Protein AF-A0A538SFQ1-F1 (afdb_monomer)

Structure (mmCIF, N/CA/C/O backbone):
data_AF-A0A538SFQ1-F1
#
_entry.id   AF-A0A538SFQ1-F1
#
loop_
_atom_site.group_PDB
_atom_site.id
_atom_site.type_symbol
_atom_site.label_atom_id
_atom_site.label_alt_id
_atom_site.label_comp_id
_atom_site.label_asym_id
_atom_site.label_entity_id
_atom_site.label_seq_id
_atom_site.pdbx_PDB_ins_code
_atom_site.Cartn_x
_atom_site.Cartn_y
_atom_site.Cartn_z
_atom_site.occupancy
_atom_site.B_iso_or_equiv
_atom_site.auth_seq_id
_atom_site.auth_comp_id
_atom_site.auth_asym_id
_atom_site.auth_atom_id
_atom_site.pdbx_PDB_model_num
ATOM 1 N N . MET A 1 1 ? 29.834 34.626 -17.083 1.00 46.47 1 MET A N 1
ATOM 2 C CA . MET A 1 1 ? 29.680 33.210 -16.700 1.00 46.47 1 MET A CA 1
ATOM 3 C C . MET A 1 1 ? 28.798 33.195 -15.472 1.00 46.47 1 MET A C 1
ATOM 5 O O . MET A 1 1 ? 29.260 33.483 -14.380 1.00 46.47 1 MET A O 1
ATOM 9 N N . THR A 1 2 ? 27.498 33.080 -15.707 1.00 41.31 2 THR A N 1
ATOM 10 C CA . THR A 1 2 ? 26.442 33.332 -14.726 1.00 41.31 2 THR A CA 1
ATOM 11 C C . THR A 1 2 ? 25.469 32.176 -14.803 1.00 41.31 2 THR A C 1
ATOM 13 O O . THR A 1 2 ? 24.865 31.934 -15.843 1.00 41.31 2 THR A O 1
ATOM 16 N N . GLU A 1 3 ? 25.391 31.459 -13.696 1.00 47.31 3 GLU A N 1
ATOM 17 C CA . GLU A 1 3 ? 24.468 30.375 -13.402 1.00 47.31 3 GLU A CA 1
ATOM 18 C C . GLU A 1 3 ? 23.020 30.901 -13.395 1.00 47.31 3 GLU A C 1
ATOM 20 O O . GLU A 1 3 ? 22.716 31.818 -12.621 1.00 47.31 3 GLU A O 1
ATOM 25 N N . PRO A 1 4 ? 22.109 30.388 -14.242 1.00 48.34 4 PRO A N 1
ATOM 26 C CA . PRO A 1 4 ? 20.697 30.706 -14.112 1.00 48.34 4 PRO A CA 1
ATOM 27 C C . PRO A 1 4 ? 20.099 29.886 -12.962 1.00 48.34 4 PRO A C 1
ATOM 29 O O . PRO A 1 4 ? 19.837 28.691 -13.081 1.00 48.34 4 PRO A O 1
ATOM 32 N N . ARG A 1 5 ? 19.904 30.565 -11.826 1.00 52.09 5 ARG A N 1
ATOM 33 C CA . ARG A 1 5 ? 19.109 30.084 -10.692 1.00 52.09 5 ARG A CA 1
ATOM 34 C C . ARG A 1 5 ? 17.636 29.966 -11.079 1.00 52.09 5 ARG A C 1
ATOM 36 O O . ARG A 1 5 ? 17.037 30.919 -11.564 1.00 52.09 5 ARG A O 1
ATOM 43 N N . ASP A 1 6 ? 17.099 28.807 -10.739 1.00 50.91 6 ASP A N 1
ATOM 44 C CA . ASP A 1 6 ? 15.699 28.410 -10.609 1.00 50.91 6 ASP A CA 1
ATOM 45 C C . ASP A 1 6 ? 14.767 29.519 -10.061 1.00 50.91 6 ASP A C 1
ATOM 47 O O . ASP A 1 6 ? 14.845 29.923 -8.896 1.00 50.91 6 ASP A O 1
ATOM 51 N N . GLU A 1 7 ? 13.865 29.993 -10.926 1.00 51.69 7 GLU A N 1
ATOM 52 C CA . GLU A 1 7 ? 12.826 30.999 -10.655 1.00 51.69 7 GLU A CA 1
ATOM 53 C C . GLU A 1 7 ? 11.434 30.356 -10.442 1.00 51.69 7 GLU A C 1
ATOM 55 O O . GLU A 1 7 ? 10.415 31.041 -10.426 1.00 51.69 7 GLU A O 1
ATOM 60 N N . SER A 1 8 ? 11.359 29.035 -10.234 1.00 44.31 8 SER A N 1
ATOM 61 C CA . SER A 1 8 ? 10.081 28.310 -10.113 1.00 44.31 8 SER A CA 1
ATOM 62 C C . SER A 1 8 ? 9.636 28.038 -8.670 1.00 44.31 8 SER A C 1
ATOM 64 O O . SER A 1 8 ? 8.501 27.630 -8.428 1.00 44.31 8 SER A O 1
ATOM 66 N N . ARG A 1 9 ? 10.479 28.303 -7.662 1.00 52.50 9 ARG A N 1
ATOM 67 C C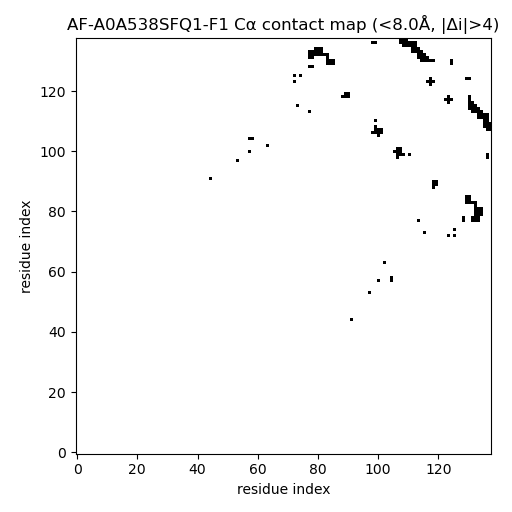A . ARG A 1 9 ? 10.216 27.901 -6.260 1.00 52.50 9 ARG A CA 1
ATOM 68 C C . ARG A 1 9 ? 9.518 28.948 -5.381 1.00 52.50 9 ARG A C 1
ATOM 70 O O . ARG A 1 9 ? 9.547 28.835 -4.157 1.00 52.50 9 ARG A O 1
ATOM 77 N N . ARG A 1 10 ? 8.884 29.983 -5.948 1.00 51.97 10 ARG A N 1
ATOM 78 C CA . ARG A 1 10 ? 8.202 31.037 -5.161 1.00 51.97 10 ARG A CA 1
ATOM 79 C C . ARG A 1 10 ? 6.859 31.480 -5.742 1.00 51.97 10 ARG A C 1
ATOM 81 O O . ARG A 1 10 ? 6.613 32.668 -5.910 1.00 51.97 10 ARG A O 1
ATOM 88 N N . ARG A 1 11 ? 5.936 30.544 -5.961 1.00 47.19 11 ARG A N 1
ATOM 89 C CA . ARG A 1 11 ? 4.494 30.857 -6.002 1.00 47.19 11 ARG A CA 1
ATOM 90 C C . ARG A 1 11 ? 3.808 30.333 -4.745 1.00 47.19 11 ARG A C 1
ATOM 92 O O . ARG A 1 11 ? 2.957 29.457 -4.778 1.00 47.19 11 ARG A O 1
ATOM 99 N N . PHE A 1 12 ? 4.217 30.902 -3.612 1.00 45.94 12 PHE A N 1
ATOM 100 C CA . PHE A 1 12 ? 3.426 30.858 -2.390 1.00 45.94 12 PHE A CA 1
ATOM 101 C C . PHE A 1 12 ? 2.184 31.734 -2.576 1.00 45.94 12 PHE A C 1
ATOM 103 O O . PHE A 1 12 ? 2.287 32.912 -2.922 1.00 45.94 12 PHE A O 1
ATOM 110 N N . PHE A 1 13 ? 1.027 31.128 -2.330 1.00 47.47 13 PHE A N 1
ATOM 111 C CA . PHE A 1 13 ? -0.265 31.762 -2.099 1.00 47.47 13 PHE A CA 1
ATOM 112 C C . PHE A 1 13 ? -0.134 33.111 -1.370 1.00 47.47 13 PHE A C 1
ATOM 114 O O . PHE A 1 13 ? 0.248 33.169 -0.202 1.00 47.47 13 PHE A O 1
ATOM 121 N N . LYS A 1 14 ? -0.522 34.195 -2.043 1.00 38.50 14 LYS A N 1
ATOM 122 C CA . LYS A 1 14 ? -0.936 35.451 -1.405 1.00 38.50 14 LYS A CA 1
ATOM 123 C C . LYS A 1 14 ? -2.219 35.930 -2.070 1.00 38.50 14 LYS A C 1
ATOM 125 O O . LYS A 1 14 ? -2.215 36.840 -2.890 1.00 38.50 14 LYS A O 1
ATOM 130 N N . ILE A 1 15 ? -3.326 35.285 -1.712 1.00 46.50 15 ILE A N 1
ATOM 131 C CA . ILE A 1 15 ? -4.651 35.881 -1.870 1.00 46.50 15 ILE A CA 1
ATOM 132 C C . ILE A 1 15 ? -4.756 36.946 -0.771 1.00 46.50 15 ILE A C 1
ATOM 134 O O . ILE A 1 15 ? -4.978 36.635 0.395 1.00 46.50 15 ILE A O 1
ATOM 138 N N . LEU A 1 16 ? -4.501 38.201 -1.134 1.00 45.34 16 LEU A N 1
ATOM 139 C CA . LEU A 1 16 ? -4.797 39.367 -0.305 1.00 45.34 16 LEU A CA 1
ATOM 140 C C . LEU A 1 16 ? -6.273 39.713 -0.523 1.00 45.34 16 LEU A C 1
ATOM 142 O O . LEU A 1 16 ? -6.630 40.325 -1.525 1.00 45.34 16 LEU A O 1
ATOM 146 N N . VAL A 1 17 ? -7.139 39.293 0.401 1.00 48.84 17 VAL A N 1
ATOM 147 C CA . VAL A 1 17 ? -8.506 39.819 0.481 1.00 48.84 17 VAL A CA 1
ATOM 148 C C . VAL A 1 17 ? -8.426 41.200 1.125 1.00 48.84 17 VAL A C 1
ATOM 150 O O . VAL A 1 17 ? -8.070 41.330 2.294 1.00 48.84 17 VAL A O 1
ATOM 153 N N . VAL A 1 18 ? -8.725 42.241 0.351 1.00 50.06 18 VAL A N 1
ATOM 154 C CA . VAL A 1 18 ? -8.888 43.605 0.862 1.00 50.06 18 VAL A CA 1
ATOM 155 C C . VAL A 1 18 ? -10.269 43.692 1.507 1.00 50.06 18 VAL A C 1
ATOM 157 O O . VAL A 1 18 ? -11.280 43.682 0.809 1.00 50.06 18 VAL A O 1
ATOM 160 N N . VAL A 1 19 ? -10.323 43.755 2.837 1.00 46.44 19 VAL A N 1
ATOM 161 C CA . VAL A 1 19 ? -11.562 44.047 3.572 1.00 46.44 19 VAL A CA 1
ATOM 162 C C . VAL A 1 19 ? -11.694 45.570 3.689 1.00 46.44 19 VAL A C 1
ATOM 164 O O . VAL A 1 19 ? -10.793 46.200 4.249 1.00 46.44 19 VAL A O 1
ATOM 167 N N . PRO A 1 20 ? -12.769 46.200 3.182 1.00 44.66 20 PRO A N 1
ATOM 168 C CA . PRO A 1 20 ? -12.983 47.623 3.393 1.00 44.66 20 PRO A CA 1
ATOM 169 C C . PRO A 1 20 ? -13.352 47.877 4.859 1.00 44.66 20 PRO A C 1
ATOM 171 O O . PRO A 1 20 ? -14.365 47.391 5.361 1.00 44.66 20 PRO A O 1
ATOM 174 N N . VAL A 1 21 ? -12.526 48.662 5.549 1.00 45.09 21 VAL A N 1
ATOM 175 C CA . VAL A 1 21 ? -12.850 49.221 6.865 1.00 45.09 21 VAL A CA 1
ATOM 176 C C . VAL A 1 21 ? -13.817 50.383 6.646 1.00 45.09 21 VAL A C 1
ATOM 178 O O . VAL A 1 21 ? -13.410 51.464 6.227 1.00 45.09 21 VAL A O 1
ATOM 181 N N . VAL A 1 22 ? -15.104 50.170 6.920 1.00 50.03 22 VAL A N 1
ATOM 182 C CA . VAL A 1 22 ? -16.090 51.255 7.005 1.00 50.03 22 VAL A CA 1
ATOM 183 C C . VAL A 1 22 ? -16.186 51.683 8.467 1.00 50.03 22 VAL A C 1
ATOM 185 O O . VAL A 1 22 ? -16.766 50.985 9.295 1.00 50.03 22 VAL A O 1
ATOM 188 N N . PHE A 1 23 ? -15.595 52.833 8.797 1.00 44.91 23 PHE A N 1
ATOM 189 C CA . PHE A 1 23 ? -15.839 53.514 10.068 1.00 44.91 23 PHE A CA 1
ATOM 190 C C . PHE A 1 23 ? -17.231 54.156 10.023 1.00 44.91 23 PHE A C 1
ATOM 192 O O . PHE A 1 23 ? -17.430 55.183 9.379 1.00 44.91 23 PHE A O 1
ATOM 199 N N . GLY A 1 24 ? -18.191 53.540 10.711 1.00 38.06 24 GLY A N 1
ATOM 200 C CA . GLY A 1 24 ? -19.533 54.073 10.924 1.00 38.06 24 GLY A CA 1
ATOM 201 C C . GLY A 1 24 ? -19.880 54.045 12.407 1.00 38.06 24 GLY A C 1
ATOM 202 O O . GLY A 1 24 ? -20.100 52.987 12.986 1.00 38.06 24 GLY A O 1
ATOM 203 N N . VAL A 1 25 ? -19.887 55.221 13.026 1.00 47.22 25 VAL A N 1
ATOM 204 C CA . VAL A 1 25 ? -20.355 55.478 14.391 1.00 47.22 25 VAL A CA 1
ATOM 205 C C . VAL A 1 25 ? -21.851 55.160 14.488 1.00 47.22 25 VAL A C 1
ATOM 207 O O . VAL A 1 25 ? -22.628 55.705 13.710 1.00 47.22 25 VAL A O 1
ATOM 210 N N . GLY A 1 26 ? -22.271 54.365 15.479 1.00 41.09 26 GLY A N 1
ATOM 211 C CA . GLY A 1 26 ? -23.664 54.382 15.942 1.00 41.09 26 GLY A CA 1
ATOM 212 C C . GLY A 1 26 ? -24.261 53.043 16.378 1.00 41.09 26 GLY A C 1
ATOM 213 O O . GLY A 1 26 ? -24.588 52.201 15.557 1.00 41.09 26 GLY A O 1
ATOM 214 N N . THR A 1 27 ? -24.526 52.949 17.685 1.00 43.44 27 THR A N 1
ATOM 215 C CA . THR A 1 27 ? -25.655 52.241 18.330 1.00 43.44 27 THR A CA 1
ATOM 216 C C . THR A 1 27 ? -25.785 50.711 18.230 1.00 43.44 27 THR A C 1
ATOM 218 O O . THR A 1 27 ? -26.074 50.130 17.193 1.00 43.44 27 THR A O 1
ATOM 221 N N . ARG A 1 28 ? -25.708 50.083 19.415 1.00 54.81 28 ARG A N 1
ATOM 222 C CA . ARG A 1 28 ? -26.154 48.718 19.733 1.00 54.81 28 ARG A CA 1
ATOM 223 C C . ARG A 1 28 ? -27.615 48.497 19.327 1.00 54.81 28 ARG A C 1
ATOM 225 O O . ARG A 1 28 ? -28.482 49.082 19.965 1.00 54.81 28 ARG A O 1
ATOM 232 N N . LEU A 1 29 ? -27.878 47.582 18.396 1.00 53.56 29 LEU A N 1
ATOM 233 C CA . LEU A 1 29 ? -29.173 46.917 18.215 1.00 53.56 29 LEU A CA 1
ATOM 234 C C . LEU A 1 29 ? -28.936 45.502 17.643 1.00 53.56 29 LEU A C 1
ATOM 236 O O . LEU A 1 29 ? -28.509 45.356 16.507 1.00 53.56 29 LEU A O 1
ATOM 240 N N . LEU A 1 30 ? -29.186 44.495 18.490 1.00 49.88 30 LEU A N 1
ATOM 241 C CA . LEU A 1 30 ? -29.652 43.131 18.181 1.00 49.88 30 LEU A CA 1
ATOM 242 C C . LEU A 1 30 ? -28.983 42.406 16.992 1.00 49.88 30 LEU A C 1
ATOM 244 O O . LEU A 1 30 ? -29.477 42.458 15.869 1.00 49.88 30 LEU A O 1
ATOM 248 N N . TRP A 1 31 ? -27.917 41.641 17.257 1.00 42.50 31 TRP A N 1
ATOM 249 C CA . TRP A 1 31 ? -27.451 40.617 16.314 1.00 42.50 31 TRP A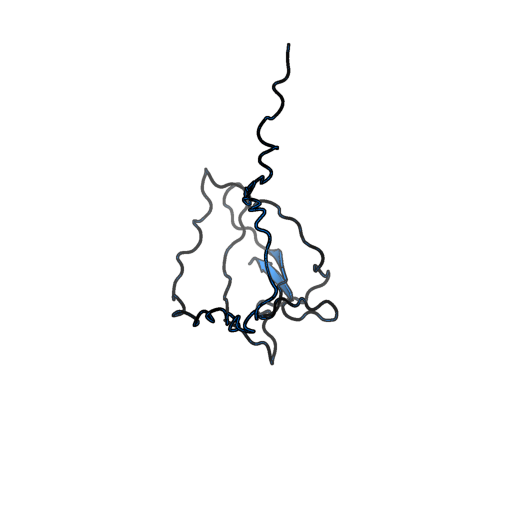 CA 1
ATOM 250 C C . TRP A 1 31 ? -28.358 39.381 16.440 1.00 42.50 31 TRP A C 1
ATOM 252 O O . TRP A 1 31 ? -28.478 38.864 17.552 1.00 42.50 31 TRP A O 1
ATOM 262 N N . PRO A 1 32 ? -29.017 38.900 15.373 1.00 44.97 32 PRO A N 1
ATOM 263 C CA . PRO A 1 32 ? -29.751 37.645 15.431 1.00 44.97 32 PRO A CA 1
ATOM 264 C C . PRO A 1 32 ? -28.770 36.467 15.432 1.00 44.97 32 PRO A C 1
ATOM 266 O O . PRO A 1 32 ? -27.929 36.346 14.539 1.00 44.97 32 PRO A O 1
ATOM 269 N N . ASP A 1 33 ? -28.918 35.584 16.418 1.00 54.97 33 ASP A N 1
ATOM 270 C CA . ASP A 1 33 ? -28.404 34.215 16.409 1.00 54.97 33 ASP A CA 1
ATOM 271 C C . ASP A 1 33 ? -29.040 33.427 15.258 1.00 54.97 33 ASP A C 1
ATOM 273 O O . ASP A 1 33 ? -30.092 32.811 15.422 1.00 54.97 33 ASP A O 1
ATOM 277 N N . MET A 1 34 ? -28.428 33.436 14.073 1.00 55.88 34 MET A N 1
ATOM 278 C CA . MET A 1 34 ? -28.752 32.444 13.047 1.00 55.88 34 MET A CA 1
ATOM 279 C C . MET A 1 34 ? -27.644 32.329 12.000 1.00 55.88 34 MET A C 1
ATOM 281 O O . MET A 1 34 ? -27.646 33.001 10.973 1.00 55.88 34 MET A O 1
ATOM 285 N N . LEU A 1 35 ? -26.715 31.405 12.238 1.00 62.97 35 LEU A N 1
ATOM 286 C CA . LEU A 1 35 ? -26.085 30.662 11.152 1.00 62.97 35 LEU A CA 1
ATOM 287 C C . LEU A 1 35 ? -26.591 29.220 11.265 1.00 62.97 35 LEU A C 1
ATOM 289 O O . LEU A 1 35 ? -26.209 28.527 12.209 1.00 62.97 35 LEU A O 1
ATOM 293 N N . PRO A 1 36 ? -27.490 28.763 10.377 1.00 51.69 36 PRO A N 1
ATOM 294 C CA . PRO A 1 36 ? -27.848 27.355 10.332 1.00 51.69 36 PRO A CA 1
ATOM 295 C C . PRO A 1 36 ? -26.596 26.546 9.984 1.00 51.69 36 PRO A C 1
ATOM 297 O O . PRO A 1 36 ? -25.833 26.918 9.089 1.00 51.69 36 PRO A O 1
ATOM 300 N N . GLY A 1 37 ? -26.377 25.459 10.728 1.00 57.22 37 GLY A N 1
ATOM 301 C CA . GLY A 1 37 ? -25.288 24.522 10.486 1.00 57.22 37 GLY A CA 1
ATOM 302 C C . GLY A 1 37 ? -25.282 24.084 9.025 1.00 57.22 37 GLY A C 1
ATOM 303 O O . GLY A 1 37 ? -26.262 23.532 8.527 1.00 57.22 37 GLY A O 1
ATOM 304 N N . ALA A 1 38 ? -24.182 24.369 8.334 1.00 55.72 38 ALA A N 1
ATOM 305 C CA . ALA A 1 38 ? -23.930 23.845 7.006 1.00 55.72 38 ALA A CA 1
ATOM 306 C C . ALA A 1 38 ? -23.596 22.355 7.143 1.00 55.72 38 ALA A C 1
ATOM 308 O O . ALA A 1 38 ? -22.439 21.976 7.318 1.00 55.72 38 ALA A O 1
ATOM 309 N N . GLU A 1 39 ? -24.622 21.509 7.109 1.00 57.25 39 GLU A N 1
ATOM 310 C CA . GLU A 1 39 ? -24.450 20.075 6.911 1.00 57.25 39 GLU A CA 1
ATOM 311 C C . GLU A 1 39 ? -23.880 19.892 5.493 1.00 57.25 39 GLU A C 1
ATOM 313 O O . GLU A 1 39 ? -24.549 20.179 4.497 1.00 57.25 39 GLU A O 1
ATOM 318 N N . ALA A 1 40 ? -22.611 19.488 5.387 1.00 57.22 40 ALA A N 1
ATOM 319 C CA . ALA A 1 40 ? -22.012 19.173 4.097 1.00 57.22 40 ALA A CA 1
ATOM 320 C C . ALA A 1 40 ? -22.820 18.038 3.439 1.00 57.22 40 ALA A C 1
ATOM 322 O O . ALA A 1 40 ? -23.126 17.048 4.115 1.00 57.22 40 ALA A O 1
ATOM 323 N N . PRO A 1 41 ? -23.179 18.138 2.146 1.00 48.84 41 PRO A N 1
ATOM 324 C CA . PRO A 1 41 ? -23.879 17.058 1.472 1.00 48.84 41 PRO A CA 1
ATOM 325 C C . PRO A 1 41 ? -23.000 15.808 1.525 1.00 48.84 41 PRO A C 1
ATOM 327 O O . PRO A 1 41 ? -21.876 15.795 1.019 1.00 48.84 41 PRO A O 1
ATOM 330 N N . ARG A 1 42 ? -23.506 14.755 2.173 1.00 61.38 42 ARG A N 1
ATOM 331 C CA . ARG A 1 42 ? -22.890 13.432 2.108 1.00 61.38 42 ARG A CA 1
ATOM 332 C C . ARG A 1 42 ? -22.939 13.004 0.646 1.00 61.38 42 ARG A C 1
ATOM 334 O O . ARG A 1 42 ? -24.014 12.940 0.056 1.00 61.38 42 ARG A O 1
ATOM 341 N N . ALA A 1 43 ? -21.771 12.774 0.055 1.00 59.00 43 ALA A N 1
ATOM 342 C CA . ALA A 1 43 ? -21.690 12.188 -1.270 1.00 59.00 43 ALA A CA 1
ATOM 343 C C . ALA A 1 43 ? -22.302 10.785 -1.193 1.00 59.00 43 ALA A C 1
ATOM 345 O O . ALA A 1 43 ? -21.736 9.889 -0.566 1.00 59.00 43 ALA A O 1
ATOM 346 N N . GLU A 1 44 ? -23.479 10.617 -1.791 1.00 55.81 44 GLU A N 1
ATOM 347 C CA . GLU A 1 44 ? -24.067 9.302 -2.019 1.00 55.81 44 GLU A CA 1
ATOM 348 C C . GLU A 1 44 ? -23.048 8.453 -2.795 1.00 55.81 44 GLU A C 1
ATOM 350 O O . GLU A 1 44 ? -22.489 8.940 -3.789 1.00 55.81 44 GLU A O 1
ATOM 355 N N . PRO A 1 45 ? -22.756 7.211 -2.367 1.00 60.16 45 PRO A N 1
ATOM 356 C CA . PRO A 1 45 ? -21.857 6.346 -3.109 1.00 60.16 45 PRO A CA 1
ATOM 357 C C . PRO A 1 45 ? -22.446 6.117 -4.503 1.00 60.16 45 PRO A C 1
ATOM 359 O O . PRO A 1 45 ? -23.464 5.446 -4.676 1.00 60.16 45 PRO A O 1
ATOM 362 N N . GLY A 1 46 ? -21.806 6.723 -5.503 1.00 62.25 46 GLY A N 1
ATOM 363 C CA . GLY A 1 46 ? -22.173 6.557 -6.900 1.00 62.25 46 GLY A CA 1
ATOM 364 C C . GLY A 1 46 ? -22.065 5.090 -7.332 1.00 62.25 46 GLY A C 1
ATOM 365 O O . GLY A 1 46 ? -21.367 4.297 -6.693 1.00 62.25 46 GLY A O 1
ATOM 366 N N . PRO A 1 47 ? -22.740 4.702 -8.426 1.00 59.97 47 PRO A N 1
ATOM 367 C CA . PRO A 1 47 ? -22.687 3.338 -8.930 1.00 59.97 47 PRO A CA 1
ATOM 368 C C . PRO A 1 47 ? -21.230 2.917 -9.146 1.00 59.97 47 PRO A C 1
ATOM 370 O O . PRO A 1 47 ? -20.480 3.588 -9.858 1.00 59.97 47 PRO A O 1
ATOM 373 N N . VAL A 1 48 ? -20.837 1.800 -8.524 1.00 58.69 48 VAL A N 1
ATOM 374 C CA . VAL A 1 48 ? -19.513 1.189 -8.687 1.00 58.69 48 VAL A CA 1
ATOM 375 C C . VAL A 1 48 ? -19.303 0.931 -10.176 1.00 58.69 48 VAL A C 1
ATOM 377 O O . VAL A 1 48 ? -19.957 0.065 -10.765 1.00 58.69 48 VAL A O 1
ATOM 380 N N . LYS A 1 49 ? -18.423 1.713 -10.811 1.00 57.91 49 LYS A N 1
ATOM 381 C CA . LYS A 1 49 ? -18.066 1.509 -12.214 1.00 57.91 49 LYS A CA 1
ATOM 382 C C . LYS A 1 49 ? -17.327 0.178 -12.323 1.00 57.91 49 LYS A C 1
ATOM 384 O O . LYS A 1 49 ? -16.162 0.074 -11.957 1.00 57.91 49 LYS A O 1
ATOM 389 N N . ARG A 1 50 ? -18.025 -0.852 -12.804 1.00 60.97 50 ARG A N 1
ATOM 390 C CA . ARG A 1 50 ? -17.407 -2.120 -13.197 1.00 60.97 50 ARG A CA 1
ATOM 391 C C . ARG A 1 50 ? -16.546 -1.876 -14.432 1.00 60.97 50 ARG A C 1
ATOM 393 O O . ARG A 1 50 ? -17.073 -1.467 -15.462 1.00 60.97 50 ARG A O 1
ATOM 400 N N . GLY A 1 51 ? -15.250 -2.146 -14.297 1.00 68.62 51 GLY A N 1
ATOM 401 C CA . GLY A 1 51 ? -14.276 -2.075 -15.384 1.00 68.62 51 GLY A CA 1
ATOM 402 C C . GLY A 1 51 ? -13.709 -0.677 -15.581 1.00 68.62 51 GLY A C 1
ATOM 403 O O . GLY A 1 51 ? -13.936 -0.055 -16.616 1.00 68.62 51 GLY A O 1
ATOM 404 N N . LEU A 1 52 ? -12.962 -0.179 -14.591 1.00 75.88 52 LEU A N 1
ATOM 405 C CA . LEU A 1 52 ? -11.999 0.880 -14.876 1.00 75.88 52 LEU A CA 1
ATOM 406 C C . LEU A 1 52 ? -11.012 0.335 -15.914 1.00 75.88 52 LEU A C 1
ATOM 408 O O . LEU A 1 52 ? -10.555 -0.803 -15.792 1.00 75.88 52 LEU A O 1
ATOM 412 N N . VAL A 1 53 ? -10.719 1.130 -16.942 1.00 76.81 53 VAL A N 1
ATOM 413 C CA . VAL A 1 53 ? -9.603 0.818 -17.836 1.00 76.81 53 VAL A CA 1
ATOM 414 C C . VAL A 1 53 ? -8.343 0.870 -16.970 1.00 76.81 53 VAL A C 1
ATOM 416 O O . VAL A 1 53 ? -8.174 1.865 -16.255 1.00 76.81 53 VAL A O 1
ATOM 419 N N . PRO A 1 54 ? -7.503 -0.180 -16.966 1.00 75.69 54 PRO A N 1
ATOM 420 C CA . PRO A 1 54 ? -6.232 -0.141 -16.260 1.00 75.69 54 PRO A CA 1
ATOM 421 C C . PRO A 1 54 ? -5.422 1.087 -16.678 1.00 75.69 54 PRO A C 1
ATOM 423 O O . PRO A 1 54 ? -5.566 1.584 -17.799 1.00 75.69 54 PRO A O 1
ATOM 426 N N . THR A 1 55 ? -4.555 1.570 -15.791 1.00 79.31 55 THR A N 1
ATOM 427 C CA . THR A 1 55 ? -3.500 2.497 -16.214 1.00 79.31 55 THR A CA 1
ATOM 428 C C . THR A 1 55 ? -2.757 1.883 -17.405 1.00 79.31 55 THR A C 1
ATOM 430 O O . THR A 1 55 ? -2.562 0.663 -17.395 1.00 79.31 55 THR A O 1
ATOM 433 N N . PRO A 1 56 ? -2.391 2.676 -18.431 1.00 80.50 56 PRO A N 1
ATOM 434 C CA . PRO A 1 56 ? -1.623 2.172 -19.563 1.00 80.50 56 PRO A CA 1
ATOM 435 C C . PRO A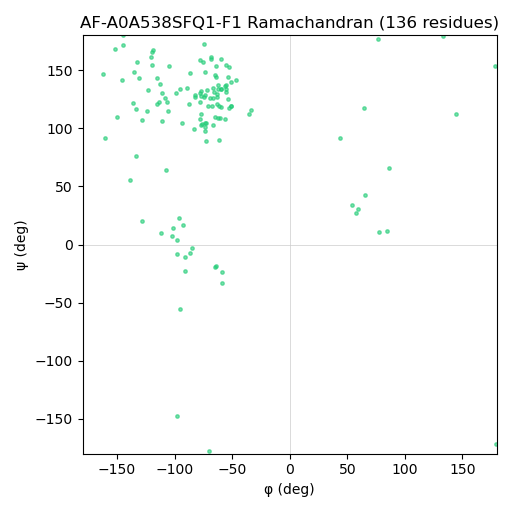 1 56 ? -0.432 1.325 -19.104 1.00 80.50 56 PRO A C 1
ATOM 437 O O . PRO A 1 56 ? 0.179 1.602 -18.072 1.00 80.50 56 PRO A O 1
ATOM 440 N N . GLU A 1 57 ? -0.166 0.253 -19.846 1.00 77.06 57 GLU A N 1
ATOM 441 C CA . GLU A 1 57 ? 1.001 -0.598 -19.618 1.00 77.06 57 GLU A CA 1
ATOM 442 C C . GLU A 1 57 ? 2.282 0.164 -19.979 1.00 77.06 57 GLU A C 1
ATOM 444 O O . GLU A 1 57 ? 2.230 1.121 -20.748 1.00 77.06 57 GLU A O 1
ATOM 449 N N . CYS A 1 58 ? 3.414 -0.325 -19.469 1.00 81.69 58 CYS A N 1
ATOM 450 C CA . CYS A 1 58 ? 4.737 0.240 -19.727 1.00 81.69 58 CYS A CA 1
ATOM 451 C C . CYS A 1 58 ? 5.062 0.342 -21.237 1.00 81.69 58 CYS A C 1
ATOM 453 O O . CYS A 1 58 ? 4.888 -0.629 -21.980 1.00 81.69 58 CYS A O 1
ATOM 455 N N . GLY A 1 59 ? 5.589 1.488 -21.662 1.00 75.62 59 GLY A N 1
ATOM 456 C CA . GLY A 1 59 ? 6.060 1.843 -22.995 1.00 75.62 59 GLY A CA 1
ATOM 457 C C . GLY A 1 59 ? 7.287 2.766 -22.950 1.00 75.62 59 GLY A C 1
ATOM 458 O O . GLY A 1 59 ? 7.786 3.120 -21.884 1.00 75.62 59 GLY A O 1
ATOM 459 N N . ASP A 1 60 ? 7.793 3.144 -24.127 1.00 69.69 60 ASP A N 1
ATOM 460 C CA . ASP A 1 60 ? 9.101 3.811 -24.285 1.00 69.69 60 ASP A CA 1
ATOM 461 C C . ASP A 1 60 ? 9.190 5.210 -23.635 1.00 69.69 60 ASP A C 1
ATOM 463 O O . ASP A 1 60 ? 10.289 5.690 -23.354 1.00 69.69 60 ASP A O 1
ATOM 467 N N . ASP A 1 61 ? 8.041 5.838 -23.371 1.00 72.88 61 ASP A N 1
ATOM 468 C CA . ASP A 1 61 ? 7.923 7.158 -22.741 1.00 72.88 61 ASP A CA 1
ATOM 469 C C . ASP A 1 61 ? 7.531 7.082 -21.249 1.00 72.88 61 ASP A C 1
ATOM 471 O O . ASP A 1 61 ? 7.255 8.115 -20.635 1.00 72.88 61 ASP A O 1
ATOM 475 N N . ASP A 1 62 ? 7.478 5.885 -20.648 1.00 76.81 62 ASP A N 1
ATOM 476 C CA . ASP A 1 62 ? 7.037 5.741 -19.260 1.00 76.81 62 ASP A CA 1
ATOM 477 C C . ASP A 1 62 ? 8.146 6.022 -18.245 1.00 76.81 62 ASP A C 1
ATOM 479 O O . ASP A 1 62 ? 9.245 5.457 -18.256 1.00 76.81 62 ASP A O 1
ATOM 483 N N . GLU A 1 63 ? 7.819 6.894 -17.296 1.00 84.31 63 GLU A N 1
ATOM 484 C CA . GLU A 1 63 ? 8.692 7.241 -16.186 1.00 84.31 63 GLU A CA 1
ATOM 485 C C . GLU A 1 63 ? 8.503 6.262 -15.012 1.00 84.31 63 GLU A C 1
ATOM 487 O O . GLU A 1 63 ? 7.394 5.775 -14.765 1.00 84.31 63 GLU A O 1
ATOM 492 N N . PRO A 1 64 ? 9.562 5.973 -14.229 1.00 89.62 64 PRO A N 1
ATOM 493 C CA . PRO A 1 64 ? 9.420 5.214 -12.993 1.00 89.62 64 PRO A CA 1
ATOM 494 C C . PRO A 1 64 ? 8.376 5.847 -12.070 1.00 89.62 64 PRO A C 1
ATOM 496 O O . PRO A 1 64 ? 8.326 7.071 -11.955 1.00 89.62 64 PRO A O 1
ATOM 499 N N . THR A 1 65 ? 7.607 5.023 -11.346 1.00 90.88 65 THR A N 1
ATOM 500 C CA . THR A 1 65 ? 6.680 5.522 -10.321 1.00 90.88 65 THR A CA 1
ATOM 501 C C . THR A 1 65 ? 7.426 6.477 -9.381 1.00 90.88 65 THR A C 1
ATOM 503 O O . THR A 1 65 ? 8.417 6.060 -8.766 1.00 90.88 65 THR A O 1
ATOM 506 N N . PRO A 1 66 ? 7.010 7.753 -9.287 1.00 92.69 66 PRO A N 1
ATOM 507 C CA . PRO A 1 66 ? 7.732 8.740 -8.504 1.00 92.69 66 PRO A CA 1
ATOM 508 C C . PRO A 1 66 ? 7.705 8.364 -7.025 1.00 92.69 66 PRO A C 1
ATOM 510 O O . PRO A 1 66 ? 6.722 7.831 -6.508 1.00 92.69 66 PRO A O 1
ATOM 513 N N . ALA A 1 67 ? 8.812 8.640 -6.343 1.00 96.44 67 ALA A N 1
ATOM 514 C CA . ALA A 1 67 ? 8.893 8.449 -4.907 1.00 96.44 67 ALA A CA 1
ATOM 515 C C . ALA A 1 67 ? 8.165 9.589 -4.190 1.00 96.44 67 ALA A C 1
ATOM 517 O O . ALA A 1 67 ? 8.422 10.761 -4.456 1.00 96.44 67 ALA A O 1
ATOM 518 N N . GLU A 1 68 ? 7.321 9.224 -3.234 1.00 97.12 68 GLU A N 1
ATOM 519 C CA . GLU A 1 68 ? 6.611 10.154 -2.362 1.00 97.12 68 GLU A CA 1
ATOM 520 C C . GLU A 1 68 ? 6.987 9.907 -0.898 1.00 97.12 68 GLU A C 1
ATOM 522 O O . GLU A 1 68 ? 7.598 8.895 -0.542 1.00 97.12 68 GLU A O 1
ATOM 527 N N . THR A 1 69 ? 6.651 10.857 -0.027 1.00 96.94 69 THR A N 1
ATOM 528 C CA . THR A 1 69 ? 6.925 10.725 1.408 1.00 96.94 69 THR A CA 1
ATOM 529 C C . THR A 1 69 ? 6.093 9.605 2.031 1.00 96.94 69 THR A C 1
ATOM 531 O O . THR A 1 69 ? 4.878 9.579 1.858 1.00 96.94 69 THR A O 1
ATOM 534 N N . GLU A 1 70 ? 6.718 8.761 2.854 1.00 96.25 70 GLU A N 1
ATOM 535 C CA . GLU A 1 70 ? 6.050 7.677 3.600 1.00 96.25 70 GLU A CA 1
ATOM 536 C C . GLU A 1 70 ? 4.937 8.181 4.544 1.00 96.25 70 GLU A C 1
ATOM 538 O O . GLU A 1 70 ? 3.920 7.517 4.764 1.00 96.25 70 GLU A O 1
ATOM 543 N N . GLY A 1 71 ? 5.120 9.382 5.098 1.00 95.69 71 GLY A N 1
ATOM 544 C CA . GLY A 1 71 ? 4.251 9.942 6.129 1.00 95.69 71 GLY A CA 1
ATOM 545 C C . GLY A 1 71 ? 4.492 9.325 7.519 1.00 95.69 71 GLY A C 1
ATOM 546 O O . GLY A 1 71 ? 5.322 8.438 7.687 1.00 95.69 71 GLY A O 1
ATOM 547 N N . PRO A 1 72 ? 3.795 9.804 8.563 1.00 97.00 72 PRO A N 1
ATOM 548 C CA . PRO A 1 72 ? 4.121 9.471 9.954 1.00 97.00 72 PRO A CA 1
ATOM 549 C C . PRO A 1 72 ? 3.502 8.157 10.461 1.00 97.00 72 PRO A C 1
ATOM 551 O O . PRO A 1 72 ? 3.716 7.792 11.615 1.00 97.00 72 PRO A O 1
ATOM 554 N N . PHE A 1 73 ? 2.694 7.471 9.645 1.00 98.00 73 PHE A N 1
ATOM 555 C CA . PHE A 1 73 ? 1.856 6.346 10.083 1.00 98.00 73 PHE A CA 1
ATOM 556 C C . PHE A 1 73 ? 2.287 4.994 9.524 1.00 98.00 73 PHE A C 1
ATOM 558 O O . PHE A 1 73 ? 1.542 4.021 9.657 1.00 98.00 73 PHE A O 1
ATOM 565 N N . PHE A 1 74 ? 3.450 4.900 8.886 1.00 97.62 74 PHE A N 1
ATOM 566 C CA . PHE A 1 74 ? 3.989 3.610 8.479 1.00 97.62 74 PHE A CA 1
ATOM 567 C C . PHE A 1 74 ? 4.324 2.739 9.697 1.00 97.62 74 PHE A C 1
ATOM 569 O O . PHE A 1 74 ? 4.715 3.226 10.761 1.00 97.62 74 PHE A O 1
ATOM 576 N N . LYS A 1 75 ? 4.144 1.424 9.542 1.00 97.56 75 LYS A N 1
ATOM 577 C CA . LYS A 1 75 ? 4.509 0.428 10.551 1.00 97.56 75 LYS A CA 1
ATOM 578 C C . LYS A 1 75 ? 5.207 -0.747 9.873 1.00 97.56 75 LYS A C 1
ATOM 580 O O . LYS A 1 75 ? 4.570 -1.410 9.055 1.00 97.56 75 LYS A O 1
ATOM 585 N N . PRO A 1 76 ? 6.454 -1.073 10.256 1.00 96.75 76 PRO A N 1
ATOM 586 C CA . PRO A 1 76 ? 7.142 -2.224 9.696 1.00 96.75 76 PRO A CA 1
ATOM 587 C C . PRO A 1 76 ? 6.479 -3.531 10.145 1.00 96.75 76 PRO A C 1
ATOM 589 O O . PRO A 1 76 ? 5.853 -3.590 11.209 1.00 96.75 76 PRO A O 1
ATOM 592 N N . ARG A 1 77 ? 6.728 -4.608 9.387 1.00 97.00 77 ARG A N 1
ATOM 593 C CA . ARG A 1 77 ? 6.229 -5.973 9.653 1.00 97.00 77 ARG A CA 1
ATOM 594 C C . ARG A 1 77 ? 4.706 -6.087 9.538 1.00 97.00 77 ARG A C 1
ATOM 596 O O . ARG A 1 77 ? 4.070 -6.726 10.377 1.00 97.00 77 ARG A O 1
ATOM 603 N N . SER A 1 78 ? 4.124 -5.468 8.512 1.00 98.31 78 SER A N 1
ATOM 604 C CA . SER A 1 78 ? 2.739 -5.743 8.132 1.00 98.31 78 SER A CA 1
ATOM 605 C C . SER A 1 78 ? 2.547 -7.252 7.869 1.00 98.31 78 SER A C 1
ATOM 607 O O . SER A 1 78 ? 3.514 -7.954 7.572 1.00 98.31 78 SER A O 1
ATOM 609 N N . PRO A 1 79 ? 1.335 -7.805 8.020 1.00 98.38 79 PRO A N 1
ATOM 610 C CA . PRO A 1 79 ? 1.078 -9.218 7.735 1.00 98.38 79 PRO A CA 1
ATOM 611 C C . PRO A 1 79 ? 1.063 -9.514 6.224 1.00 98.38 79 PRO A C 1
ATOM 613 O O . PRO A 1 79 ? 0.608 -8.684 5.438 1.00 98.38 79 PRO A O 1
ATOM 616 N N . LEU A 1 80 ? 1.484 -10.721 5.829 1.00 98.44 80 LEU A N 1
ATOM 617 C CA . LEU A 1 80 ? 1.370 -11.217 4.450 1.00 98.44 80 LEU A CA 1
ATOM 618 C C . LEU A 1 80 ? -0.098 -11.553 4.135 1.00 98.44 80 LEU A C 1
ATOM 620 O O . LEU A 1 80 ? -0.615 -12.561 4.623 1.00 98.44 80 LEU A O 1
ATOM 624 N N . ARG A 1 81 ? -0.784 -10.705 3.359 1.00 97.81 81 ARG A N 1
ATOM 625 C CA . ARG A 1 81 ? -2.194 -10.888 2.964 1.00 97.81 81 ARG A CA 1
ATOM 626 C C . ARG A 1 81 ? -2.564 -10.029 1.756 1.00 97.81 81 ARG A C 1
ATOM 628 O O . ARG A 1 81 ? -2.105 -8.902 1.640 1.00 97.81 81 ARG A O 1
ATOM 635 N N . THR A 1 82 ? -3.464 -10.536 0.916 1.00 96.25 82 THR A N 1
ATOM 636 C CA . THR A 1 82 ? -3.989 -9.822 -0.267 1.00 96.25 82 THR A CA 1
ATOM 637 C C . THR A 1 82 ? -5.250 -9.007 0.029 1.00 96.25 82 THR A C 1
ATOM 639 O O . THR A 1 82 ? -5.550 -8.046 -0.669 1.00 96.25 82 THR A O 1
ATOM 642 N N . SER A 1 83 ? -5.993 -9.361 1.083 1.00 97.00 83 SER A N 1
ATOM 643 C CA . SER A 1 83 ? -7.123 -8.575 1.587 1.00 97.00 83 SER A CA 1
ATOM 644 C C . SER A 1 83 ? -6.738 -7.896 2.893 1.00 97.00 83 SER A C 1
ATOM 646 O O . SER A 1 83 ? -6.388 -8.559 3.870 1.00 97.00 83 SER A O 1
ATOM 648 N N . LEU A 1 84 ? -6.856 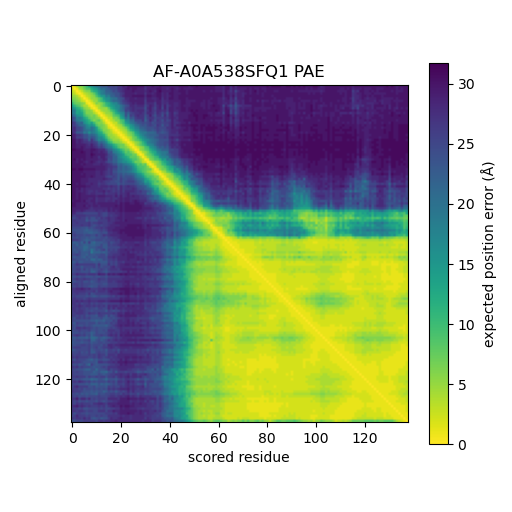-6.572 2.919 1.00 97.62 84 LEU A N 1
ATOM 649 C CA . LEU A 1 84 ? -6.630 -5.750 4.106 1.00 97.62 84 LEU A CA 1
ATOM 650 C C . LEU A 1 84 ? -7.899 -5.634 4.970 1.00 97.62 84 LEU A C 1
ATOM 652 O O . LEU A 1 84 ? -7.856 -5.077 6.068 1.00 97.62 84 LEU A O 1
ATOM 656 N N . LEU A 1 85 ? -9.031 -6.146 4.468 1.00 96.56 85 LEU A N 1
ATOM 657 C CA . LEU A 1 85 ? -10.318 -6.083 5.143 1.00 96.56 85 LEU A CA 1
ATOM 658 C C . LEU A 1 85 ? -10.410 -7.126 6.258 1.00 96.56 85 LEU A C 1
ATOM 660 O O . LEU A 1 85 ? -10.174 -8.315 6.046 1.00 96.56 85 LEU A O 1
ATOM 664 N N . GLU A 1 86 ? -10.826 -6.670 7.434 1.00 94.06 86 GLU A N 1
ATOM 665 C CA . GLU A 1 86 ? -11.121 -7.489 8.608 1.00 94.06 86 GLU A CA 1
ATOM 666 C C . GLU A 1 86 ? -12.594 -7.331 9.002 1.00 94.06 86 GLU A C 1
ATOM 668 O O . GLU A 1 86 ? -13.289 -6.416 8.550 1.00 94.06 86 GLU A O 1
ATOM 673 N N . THR A 1 87 ? -13.084 -8.207 9.879 1.00 93.56 87 THR A N 1
ATOM 674 C CA . THR A 1 87 ? -14.444 -8.105 10.418 1.00 93.56 87 THR A CA 1
ATOM 675 C C . THR A 1 87 ? -14.676 -6.735 11.064 1.00 93.56 87 THR A C 1
ATOM 677 O O . THR A 1 87 ? -13.818 -6.201 11.776 1.00 93.56 87 THR A O 1
ATOM 680 N N . GLY A 1 88 ? -15.852 -6.160 10.800 1.00 93.00 88 GLY A N 1
ATOM 681 C CA . GLY A 1 88 ? -16.264 -4.866 11.346 1.00 93.00 88 GLY A CA 1
ATOM 682 C C . GLY A 1 88 ? -15.632 -3.648 10.668 1.00 93.00 88 GLY A C 1
ATOM 683 O O . GLY A 1 88 ? -15.746 -2.554 11.205 1.00 93.00 88 GLY A O 1
ATOM 684 N N . ILE A 1 89 ? -14.944 -3.804 9.530 1.00 94.12 89 ILE A N 1
ATOM 685 C CA . ILE A 1 89 ? -14.533 -2.654 8.713 1.00 94.12 89 ILE A CA 1
ATOM 686 C C . ILE A 1 89 ? -15.728 -2.131 7.918 1.00 94.12 89 ILE A C 1
ATOM 688 O O . ILE A 1 89 ? -16.387 -2.877 7.191 1.00 94.12 89 ILE A O 1
ATOM 692 N N . GLU A 1 90 ? -15.967 -0.830 8.042 1.00 94.25 90 GLU A N 1
ATOM 693 C CA . GLU A 1 90 ? -16.966 -0.091 7.282 1.00 94.25 90 GLU A CA 1
ATOM 694 C C . GLU A 1 90 ? -16.313 0.773 6.198 1.00 94.25 90 GLU A C 1
ATOM 696 O O . GLU A 1 90 ? -15.177 1.223 6.343 1.00 94.25 90 GLU A O 1
ATOM 701 N N . GLY A 1 91 ? -17.057 1.054 5.128 1.00 93.50 91 GLY A N 1
ATOM 702 C CA . GLY A 1 91 ? -16.624 1.924 4.037 1.00 93.50 91 GLY A CA 1
ATOM 703 C C . GLY A 1 91 ? -16.899 1.330 2.659 1.00 93.50 91 GLY A C 1
ATOM 704 O O . GLY A 1 91 ? -17.429 0.224 2.519 1.00 93.50 91 GLY A O 1
ATOM 705 N N . THR A 1 92 ? -16.538 2.083 1.624 1.00 94.38 92 THR A N 1
ATOM 706 C CA . THR A 1 92 ? -16.622 1.619 0.236 1.00 94.38 92 THR A CA 1
ATOM 707 C C . THR A 1 92 ? -15.517 0.606 -0.031 1.00 94.38 92 THR A C 1
ATOM 709 O O . THR A 1 92 ? -14.346 0.876 0.225 1.00 94.38 92 THR A O 1
ATOM 712 N N . ARG A 1 93 ? -15.875 -0.563 -0.571 1.00 93.00 93 ARG A N 1
ATOM 713 C CA . ARG A 1 93 ? -14.885 -1.568 -0.972 1.00 93.00 93 ARG A CA 1
ATOM 714 C C . ARG A 1 93 ? -14.140 -1.110 -2.220 1.00 93.00 93 ARG A C 1
ATOM 716 O O . ARG A 1 93 ? -14.768 -0.705 -3.196 1.00 93.00 93 ARG A O 1
ATOM 723 N N . ILE A 1 94 ? -12.819 -1.229 -2.174 1.00 92.81 94 ILE A N 1
ATOM 724 C CA . ILE A 1 94 ? -11.912 -0.938 -3.281 1.00 92.81 94 ILE A CA 1
ATOM 725 C C . ILE A 1 94 ? -11.105 -2.205 -3.548 1.00 92.81 94 ILE A C 1
ATOM 727 O O . ILE A 1 94 ? -10.600 -2.828 -2.616 1.00 92.81 94 ILE A O 1
ATOM 731 N N . GLU A 1 95 ? -11.005 -2.576 -4.818 1.00 93.44 95 GLU A N 1
ATOM 732 C CA . GLU A 1 95 ? -10.106 -3.619 -5.297 1.00 93.44 95 GLU A CA 1
ATOM 733 C C . GLU A 1 95 ? -8.984 -2.943 -6.084 1.00 93.44 95 GLU A C 1
ATOM 735 O O . GLU A 1 95 ? -9.253 -2.143 -6.983 1.00 93.44 95 GLU A O 1
ATOM 740 N N . LEU A 1 96 ? -7.737 -3.231 -5.712 1.00 92.62 96 LEU A N 1
ATOM 741 C CA . LEU A 1 96 ? -6.548 -2.723 -6.382 1.00 92.62 96 LEU A CA 1
ATOM 742 C C . LEU A 1 96 ? -5.801 -3.903 -7.001 1.00 92.62 96 LEU A C 1
ATOM 744 O O . LEU A 1 96 ? -5.384 -4.817 -6.293 1.00 92.62 96 LEU A O 1
ATOM 748 N N . ALA A 1 97 ? -5.630 -3.862 -8.317 1.00 91.56 97 ALA A N 1
ATOM 749 C CA . ALA A 1 97 ? -4.888 -4.854 -9.080 1.00 91.56 97 ALA A CA 1
ATOM 750 C C . ALA A 1 97 ? -3.973 -4.145 -10.083 1.00 91.56 97 ALA A C 1
ATOM 752 O O . ALA A 1 97 ? -4.298 -3.065 -10.577 1.00 91.56 97 ALA A O 1
ATOM 753 N N . GLY A 1 98 ? -2.830 -4.754 -10.379 1.00 91.00 98 GLY A N 1
ATOM 754 C CA . GLY A 1 98 ? -1.825 -4.194 -11.273 1.00 91.00 98 GLY A CA 1
ATOM 755 C C . GLY A 1 98 ? -0.614 -5.111 -11.388 1.00 91.00 98 GLY A C 1
ATOM 756 O O . GLY A 1 98 ? -0.631 -6.238 -10.895 1.00 91.00 98 GLY A O 1
ATOM 757 N N . ARG A 1 99 ? 0.435 -4.619 -12.045 1.00 92.19 99 ARG A N 1
ATOM 758 C CA . ARG A 1 99 ? 1.710 -5.319 -12.232 1.00 92.19 99 ARG A CA 1
ATOM 759 C C . ARG A 1 99 ? 2.862 -4.381 -11.899 1.00 92.19 99 ARG A C 1
ATOM 761 O O . ARG A 1 99 ? 2.709 -3.164 -11.970 1.00 92.19 99 ARG A O 1
ATOM 768 N N . VAL A 1 100 ? 4.012 -4.954 -11.564 1.00 93.94 100 VAL A N 1
ATOM 769 C CA . VAL A 1 100 ? 5.258 -4.208 -11.357 1.00 93.94 100 VAL A CA 1
ATOM 770 C C . VAL A 1 100 ? 6.215 -4.546 -12.488 1.00 93.94 100 VAL A C 1
ATOM 772 O O . VAL A 1 100 ? 6.437 -5.721 -12.782 1.00 93.94 100 VAL A O 1
ATOM 775 N N . PHE A 1 101 ? 6.789 -3.519 -13.108 1.00 93.31 101 PHE A N 1
ATOM 776 C CA . PHE A 1 101 ? 7.692 -3.655 -14.244 1.00 93.31 101 PHE A CA 1
ATOM 777 C C . PHE A 1 101 ? 9.078 -3.081 -13.943 1.00 93.31 101 PHE A C 1
ATOM 779 O O . PHE A 1 101 ? 9.240 -2.183 -13.116 1.00 93.31 101 PHE A O 1
ATOM 786 N N . SER A 1 102 ? 10.089 -3.600 -14.640 1.00 91.69 102 SER A N 1
ATOM 787 C CA . SER A 1 102 ? 11.392 -2.954 -14.771 1.00 91.69 102 SER A CA 1
ATOM 788 C C . SER A 1 102 ? 11.314 -1.760 -15.729 1.00 91.69 102 SER A C 1
ATOM 790 O O . SER A 1 102 ? 10.323 -1.573 -16.431 1.00 91.69 102 SER A O 1
ATOM 792 N N . ARG A 1 103 ? 12.406 -0.990 -15.818 1.00 88.62 103 ARG A N 1
ATOM 793 C CA . ARG A 1 103 ? 12.542 0.112 -16.789 1.00 88.62 103 ARG A CA 1
ATOM 794 C C . ARG A 1 103 ? 12.539 -0.341 -18.253 1.00 88.62 103 ARG A C 1
ATOM 796 O O . ARG A 1 103 ? 12.289 0.473 -19.123 1.00 88.62 103 ARG A O 1
ATOM 803 N N . ASP A 1 104 ? 12.792 -1.624 -18.508 1.00 89.25 104 ASP A N 1
ATOM 804 C CA . ASP A 1 104 ? 12.738 -2.223 -19.849 1.00 89.25 104 ASP A CA 1
ATOM 805 C C . ASP A 1 104 ? 11.375 -2.897 -20.111 1.00 89.25 104 ASP A C 1
ATOM 807 O O . ASP A 1 104 ? 11.289 -3.858 -20.879 1.00 89.25 104 ASP A O 1
ATOM 811 N N . CYS A 1 105 ? 10.331 -2.478 -19.386 1.00 90.88 105 CYS A N 1
ATOM 812 C CA . CYS A 1 105 ? 8.967 -3.006 -19.456 1.00 90.88 105 CYS A CA 1
ATOM 813 C C . CYS A 1 105 ? 8.850 -4.529 -19.272 1.00 90.88 105 CYS A C 1
ATOM 815 O O . CYS A 1 105 ? 7.979 -5.184 -19.846 1.00 90.88 105 CYS A O 1
ATOM 817 N N . ARG A 1 106 ? 9.713 -5.119 -18.433 1.00 91.62 106 ARG A N 1
ATOM 818 C CA . ARG A 1 106 ? 9.639 -6.546 -18.076 1.00 91.62 106 ARG A CA 1
ATOM 819 C C . ARG A 1 106 ? 8.939 -6.728 -16.732 1.00 91.62 106 ARG A C 1
ATOM 821 O O . ARG A 1 106 ? 9.338 -6.049 -15.787 1.00 91.62 106 ARG A O 1
ATOM 828 N N . PRO A 1 107 ? 7.944 -7.624 -16.607 1.00 93.56 107 PRO A N 1
ATOM 829 C CA . PRO A 1 107 ? 7.298 -7.874 -15.324 1.00 93.56 107 PRO A CA 1
ATOM 830 C C . PRO A 1 107 ? 8.315 -8.431 -14.323 1.00 93.56 107 PRO A C 1
ATOM 832 O O . PRO A 1 107 ? 9.154 -9.265 -14.676 1.00 93.56 107 PRO A O 1
ATOM 835 N N . LEU A 1 108 ? 8.262 -7.937 -13.089 1.00 95.69 108 LEU A N 1
ATOM 836 C CA . LEU A 1 108 ? 9.172 -8.329 -12.019 1.00 95.69 108 LEU A CA 1
ATOM 837 C C . LEU A 1 108 ? 8.453 -9.249 -11.023 1.00 95.69 108 LEU A C 1
ATOM 839 O O . LEU A 1 108 ? 7.552 -8.765 -10.331 1.00 95.69 108 LEU A O 1
ATOM 843 N N . PRO A 1 109 ? 8.860 -10.527 -10.902 1.00 97.50 109 PRO A N 1
ATOM 844 C CA . PRO A 1 109 ? 8.324 -11.432 -9.894 1.00 97.50 109 PRO A CA 1
ATOM 845 C C . PRO A 1 109 ? 8.942 -11.169 -8.520 1.00 97.50 109 PRO A C 1
ATOM 847 O O . PRO A 1 109 ? 10.045 -10.627 -8.405 1.00 97.50 109 PRO A O 1
ATOM 850 N N . HIS A 1 110 ? 8.252 -11.610 -7.470 1.00 97.56 110 HIS A N 1
ATOM 851 C CA . HIS A 1 110 ? 8.723 -11.581 -6.082 1.00 97.56 110 HIS A CA 1
ATOM 852 C C . HIS A 1 110 ? 9.107 -10.189 -5.547 1.00 97.56 110 HIS A C 1
ATOM 854 O O . HIS A 1 110 ? 9.917 -10.068 -4.625 1.00 97.56 110 HIS A O 1
ATOM 860 N N . VAL A 1 111 ? 8.508 -9.127 -6.086 1.00 98.12 111 VAL A N 1
ATOM 861 C CA . VAL A 1 111 ? 8.663 -7.763 -5.576 1.00 98.12 111 VAL A CA 1
ATOM 862 C C . VAL A 1 111 ? 7.719 -7.558 -4.402 1.00 98.12 111 VAL A C 1
ATOM 864 O O . VAL A 1 111 ? 6.518 -7.784 -4.526 1.00 98.12 111 VAL A O 1
ATOM 867 N N . LEU A 1 112 ? 8.259 -7.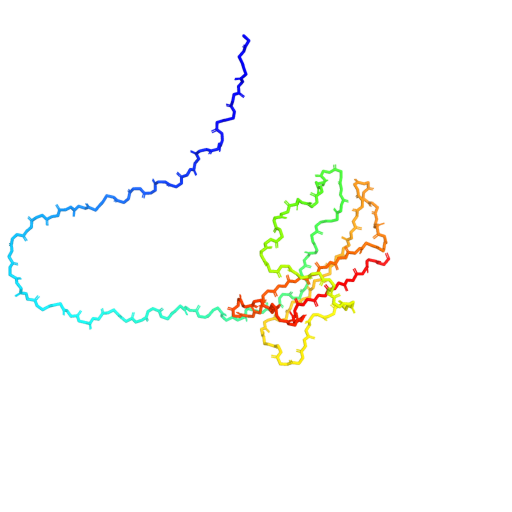105 -3.270 1.00 97.94 112 LEU A N 1
ATOM 868 C CA . LEU A 1 112 ? 7.468 -6.721 -2.106 1.00 97.94 112 LEU A CA 1
ATOM 869 C C . LEU A 1 112 ? 6.620 -5.482 -2.419 1.00 97.94 112 LEU A C 1
ATOM 871 O O . LEU A 1 112 ? 7.158 -4.438 -2.788 1.00 97.94 112 LEU A O 1
ATOM 875 N N . VAL A 1 113 ? 5.315 -5.581 -2.183 1.00 97.94 113 VAL A N 1
ATOM 876 C CA . VAL A 1 113 ? 4.380 -4.454 -2.208 1.00 97.94 113 VAL A CA 1
ATOM 877 C C . VAL A 1 113 ? 3.668 -4.403 -0.860 1.00 97.94 113 VAL A C 1
ATOM 879 O O . VAL A 1 113 ? 2.950 -5.340 -0.515 1.00 97.94 113 VAL A O 1
ATOM 882 N N . ASP A 1 114 ? 3.899 -3.341 -0.086 1.00 98.25 114 ASP A N 1
ATOM 883 C CA . ASP A 1 114 ? 3.355 -3.151 1.266 1.00 98.25 114 ASP A CA 1
ATOM 884 C C . ASP A 1 114 ? 2.375 -1.973 1.281 1.00 98.25 114 ASP A C 1
ATOM 886 O O . ASP A 1 114 ? 2.727 -0.854 0.910 1.00 98.25 114 ASP A O 1
ATOM 890 N N . PHE A 1 115 ? 1.138 -2.233 1.692 1.00 98.06 115 PHE A N 1
ATOM 891 C CA . PHE A 1 115 ? 0.045 -1.270 1.691 1.00 98.06 115 PHE A CA 1
ATOM 892 C C . PHE A 1 115 ? -0.376 -0.920 3.118 1.00 98.06 115 PHE A C 1
ATOM 894 O O . PHE A 1 115 ? -0.540 -1.790 3.978 1.00 98.06 115 PHE A O 1
ATOM 901 N N . TRP A 1 116 ? -0.640 0.365 3.355 1.00 98.12 116 TRP A N 1
ATOM 902 C CA . TRP A 1 116 ? -1.294 0.864 4.562 1.00 98.12 116 TRP A CA 1
ATOM 903 C C . TRP A 1 116 ? -2.167 2.070 4.225 1.00 98.12 116 TRP A C 1
ATOM 905 O O . TRP A 1 116 ? -1.786 2.911 3.413 1.00 98.12 116 TRP A O 1
ATOM 915 N N . HIS A 1 117 ? -3.333 2.179 4.859 1.00 98.00 117 HIS A N 1
ATOM 916 C CA . HIS A 1 117 ? -4.192 3.351 4.704 1.00 98.00 117 HIS A CA 1
ATOM 917 C C . HIS A 1 117 ? -5.061 3.597 5.945 1.00 98.00 117 HIS A C 1
ATOM 919 O O . HIS A 1 117 ? -5.138 2.759 6.844 1.00 98.00 117 HIS A O 1
ATOM 925 N N . ALA A 1 118 ? -5.692 4.770 5.996 1.00 97.69 118 ALA A N 1
ATOM 926 C CA . ALA A 1 118 ? -6.654 5.126 7.032 1.00 97.69 118 ALA A CA 1
ATOM 927 C C . ALA A 1 118 ? -8.010 4.434 6.827 1.00 97.69 118 ALA A C 1
ATOM 929 O O . ALA A 1 118 ? -8.378 4.087 5.704 1.00 97.69 118 ALA A O 1
ATOM 930 N N . ASP A 1 119 ? -8.783 4.289 7.899 1.00 96.88 119 ASP A N 1
ATOM 931 C CA . ASP A 1 119 ? -10.190 3.902 7.808 1.00 96.88 119 ASP A CA 1
ATOM 932 C C . ASP A 1 119 ? -11.079 5.014 7.212 1.00 96.88 119 ASP A C 1
ATOM 934 O O . ASP A 1 119 ? -10.611 6.080 6.804 1.00 96.88 119 ASP A O 1
ATOM 938 N N . ARG A 1 120 ? -12.393 4.753 7.143 1.00 96.69 120 ARG A N 1
ATOM 939 C CA . ARG A 1 120 ? -13.386 5.682 6.579 1.00 96.69 120 ARG A CA 1
ATOM 940 C C . ARG A 1 120 ? -13.446 7.045 7.279 1.00 96.69 120 ARG A C 1
ATOM 942 O O . ARG A 1 120 ? -13.902 8.001 6.659 1.00 96.69 120 ARG A O 1
ATOM 949 N N . ASP A 1 121 ? -13.023 7.114 8.539 1.00 96.75 121 ASP A N 1
ATOM 950 C CA . ASP A 1 121 ? -13.052 8.322 9.366 1.00 96.75 121 ASP A CA 1
ATOM 951 C C . ASP A 1 121 ? -11.682 9.024 9.377 1.00 96.75 121 ASP A C 1
ATOM 953 O O . ASP A 1 121 ? -11.497 10.036 10.052 1.00 96.75 121 ASP A O 1
ATOM 957 N N . GLY A 1 122 ? -10.717 8.513 8.604 1.00 97.00 122 GLY A N 1
ATOM 958 C CA . GLY A 1 122 ? -9.375 9.073 8.488 1.00 97.00 122 GLY A CA 1
ATOM 959 C C . GLY A 1 122 ? -8.411 8.617 9.586 1.00 97.00 122 GLY A C 1
ATOM 960 O O . GLY A 1 122 ? -7.317 9.173 9.692 1.00 97.00 122 GLY A O 1
ATOM 961 N N . ASN A 1 123 ? -8.765 7.604 10.383 1.00 97.69 123 ASN A N 1
ATOM 962 C CA . ASN A 1 123 ? -7.906 7.111 11.455 1.00 97.69 123 ASN A CA 1
ATOM 963 C C . ASN A 1 123 ? -6.969 6.005 10.961 1.00 97.69 123 ASN A C 1
ATOM 965 O O . ASN A 1 123 ? -7.378 5.056 10.292 1.00 97.69 123 ASN A O 1
ATOM 969 N N . TYR A 1 124 ? -5.697 6.097 11.348 1.00 98.00 124 TYR A N 1
ATOM 970 C CA . TYR A 1 124 ? -4.712 5.037 11.137 1.00 98.00 124 TYR A CA 1
ATOM 971 C C . TYR A 1 124 ? -4.614 4.154 12.381 1.00 98.00 124 TYR A C 1
ATOM 973 O O . TYR A 1 124 ? -4.455 4.656 13.497 1.00 98.00 124 TYR A O 1
ATOM 981 N N . ASP A 1 125 ? -4.621 2.832 12.199 1.00 97.12 125 ASP A N 1
ATOM 982 C CA . ASP A 1 125 ? -4.338 1.908 13.297 1.00 97.12 125 ASP A CA 1
ATOM 983 C C . ASP A 1 125 ? -2.840 1.926 13.626 1.00 97.12 125 ASP A C 1
ATOM 985 O O . ASP A 1 125 ? -2.004 1.337 12.927 1.00 97.12 125 ASP A O 1
ATOM 989 N N . ASN A 1 126 ? -2.500 2.643 14.695 1.00 96.69 126 ASN A N 1
ATOM 990 C CA . ASN A 1 126 ? -1.138 2.745 15.205 1.00 96.69 126 ASN A CA 1
ATOM 991 C C . ASN A 1 126 ? -0.818 1.669 16.260 1.00 96.69 126 ASN A C 1
ATOM 993 O O . ASN A 1 126 ? 0.355 1.445 16.559 1.00 96.69 126 ASN A O 1
ATOM 997 N N . VAL A 1 127 ? -1.811 0.918 16.756 1.00 96.31 127 VAL A N 1
ATOM 998 C CA . VAL A 1 127 ? -1.626 -0.134 17.774 1.00 96.31 127 VAL A CA 1
ATOM 999 C C . VAL A 1 127 ? -1.484 -1.507 17.114 1.00 96.31 127 VAL A C 1
ATOM 1001 O O . VAL A 1 127 ? -0.456 -2.165 17.283 1.00 96.31 127 VAL A O 1
ATOM 1004 N N . GLY A 1 128 ? -2.456 -1.901 16.295 1.00 96.50 128 GLY A N 1
ATOM 1005 C CA . GLY A 1 128 ? -2.503 -3.167 15.568 1.00 96.50 128 GLY A CA 1
ATOM 1006 C C . GLY A 1 128 ? -2.029 -3.054 14.118 1.00 96.50 128 GLY A C 1
ATOM 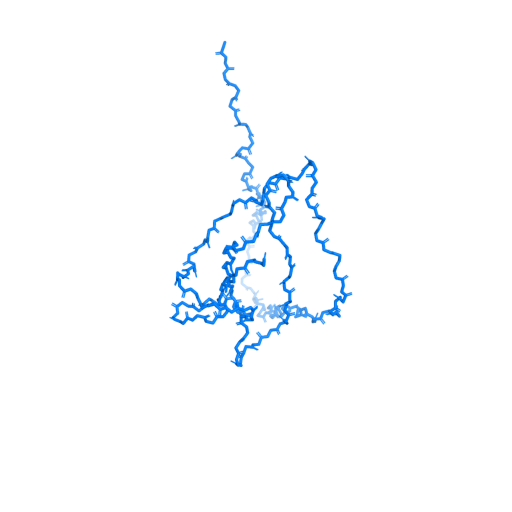1007 O O . GLY A 1 128 ? -1.125 -2.279 13.797 1.00 96.50 128 GLY A O 1
ATOM 1008 N N . PHE A 1 129 ? -2.616 -3.871 13.245 1.00 97.50 129 PHE A N 1
ATOM 1009 C CA . PHE A 1 129 ? -2.310 -3.905 11.813 1.00 97.50 129 PHE A CA 1
ATOM 1010 C C . PHE A 1 129 ? -3.561 -3.800 10.933 1.00 97.50 129 PHE A C 1
ATOM 1012 O O . PHE A 1 129 ? -3.510 -4.186 9.765 1.00 97.50 129 PHE A O 1
ATOM 1019 N N . ARG A 1 130 ? -4.683 -3.284 11.456 1.00 97.19 130 ARG A N 1
ATOM 1020 C CA . ARG A 1 130 ? -5.902 -3.102 10.653 1.00 97.19 130 ARG A CA 1
ATOM 1021 C C . ARG A 1 130 ? -5.593 -2.235 9.437 1.00 97.19 130 ARG A C 1
ATOM 1023 O 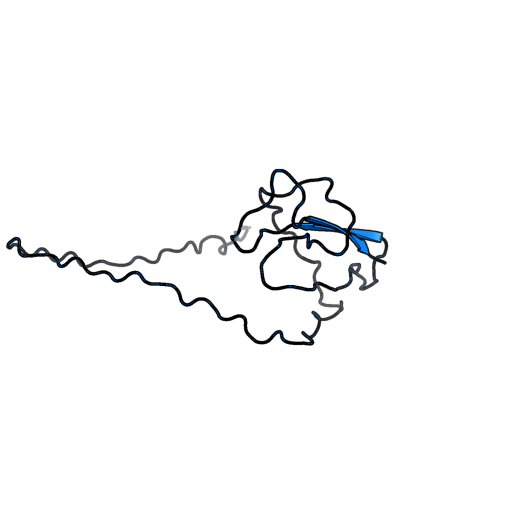O . ARG A 1 130 ? -4.895 -1.233 9.569 1.00 97.19 130 ARG A O 1
ATOM 1030 N N . LEU A 1 131 ? -6.104 -2.633 8.268 1.00 98.00 131 LEU A N 1
ATOM 1031 C CA . LEU A 1 131 ? -5.881 -1.937 6.991 1.00 98.00 131 LEU A CA 1
ATOM 1032 C C . LEU A 1 131 ? -4.400 -1.826 6.577 1.00 98.00 131 LEU A C 1
ATOM 1034 O O . LEU A 1 131 ? -3.990 -0.870 5.919 1.00 98.00 131 LEU A O 1
ATOM 1038 N N . ARG A 1 132 ? -3.587 -2.816 6.966 1.00 98.56 132 ARG A N 1
ATOM 1039 C CA . ARG A 1 132 ? -2.175 -2.947 6.573 1.00 98.56 132 ARG A CA 1
ATOM 1040 C C . ARG A 1 132 ? -1.873 -4.346 6.068 1.00 98.56 132 ARG A C 1
ATOM 1042 O O . ARG A 1 132 ? -2.366 -5.315 6.644 1.00 98.56 132 ARG A O 1
ATOM 1049 N N . GLY A 1 133 ? -1.028 -4.492 5.066 1.00 98.50 133 GLY A N 1
ATOM 1050 C CA . GLY A 1 133 ? -0.602 -5.807 4.608 1.00 98.50 133 GLY A CA 1
ATOM 1051 C C . GLY A 1 133 ? 0.339 -5.712 3.429 1.00 98.50 133 GLY A C 1
ATOM 1052 O O . GLY A 1 133 ? 0.270 -4.758 2.661 1.00 98.50 133 GLY A O 1
ATOM 1053 N N . HIS A 1 134 ? 1.180 -6.725 3.284 1.00 98.56 134 HIS A N 1
ATOM 1054 C CA . HIS A 1 134 ? 2.060 -6.841 2.137 1.00 98.56 134 HIS A CA 1
ATOM 1055 C C . HIS A 1 134 ? 1.806 -8.121 1.357 1.00 98.56 134 HIS A C 1
ATOM 1057 O O . HIS A 1 134 ? 1.233 -9.090 1.860 1.00 98.56 134 HIS A O 1
ATOM 1063 N N . GLN A 1 135 ? 2.280 -8.110 0.120 1.00 98.19 135 GLN A N 1
ATOM 1064 C CA . GLN A 1 135 ? 2.291 -9.236 -0.797 1.00 98.19 135 GLN A CA 1
ATOM 1065 C C . GLN A 1 135 ? 3.552 -9.194 -1.658 1.00 98.19 135 GLN A C 1
ATOM 1067 O O . GLN A 1 135 ? 4.305 -8.219 -1.638 1.00 98.19 135 GLN A O 1
ATOM 1072 N N . PHE A 1 136 ? 3.765 -10.260 -2.418 1.00 98.25 136 PHE A N 1
ATOM 1073 C CA . PHE A 1 136 ? 4.807 -10.335 -3.430 1.00 98.25 136 PHE A CA 1
ATOM 1074 C C . PHE A 1 136 ? 4.152 -10.477 -4.801 1.00 98.25 136 PHE A C 1
ATOM 1076 O O . PHE A 1 136 ? 3.116 -11.136 -4.907 1.00 98.25 136 PHE A O 1
ATOM 1083 N N . TH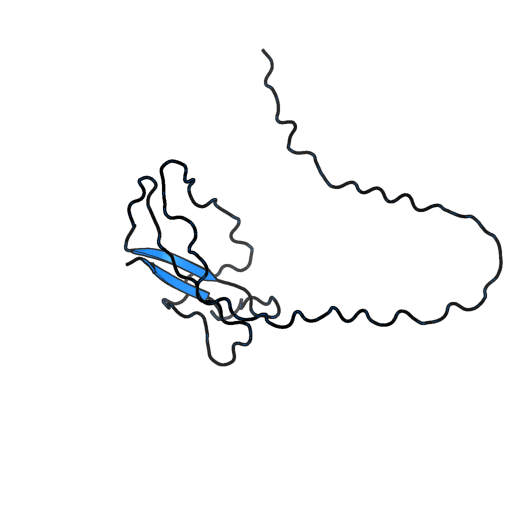R A 1 137 ? 4.727 -9.854 -5.826 1.00 97.19 137 THR A N 1
ATOM 1084 C CA . THR A 1 137 ? 4.327 -10.117 -7.216 1.00 97.19 137 THR A CA 1
ATOM 1085 C C . THR A 1 137 ? 4.623 -11.567 -7.611 1.00 97.19 137 T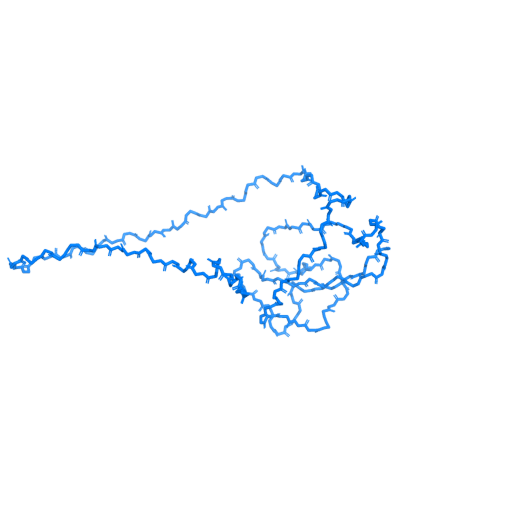HR A C 1
ATOM 1087 O O . THR A 1 137 ? 5.486 -12.220 -7.009 1.00 97.19 137 THR A O 1
ATOM 1090 N N . ASP A 1 138 ? 3.861 -12.069 -8.580 1.00 91.50 138 ASP A N 1
ATOM 1091 C CA . ASP A 1 138 ? 3.904 -13.437 -9.107 1.00 91.50 138 ASP A CA 1
ATOM 1092 C C . ASP A 1 138 ? 5.087 -13.702 -10.044 1.00 91.50 138 ASP A C 1
ATOM 1094 O O . ASP A 1 138 ? 5.569 -12.746 -10.690 1.00 91.50 138 ASP A O 1
#

Foldseek 3Di:
DDDDDDPPPDPDDDPDDDDDDDDDDDDDDDDDPDDPDPPDPDPDPPPDPDDDPDDDADDPPDDPDDDDDPDDQDDPPAAADLDLDDPPADDDDDHDDDFDADNVRHTDWFDKDKDAAAGPVRDGPNPDRRRIHIYTHD

Sequence (138 aa):
MTEPRDESRRRFFKILVVVPVVFGVGTRLLWPDMLPGAEAPRAEPGPVKRGLVPTPECGDDDEPTPAETEGPFFKPRSPLRTSLLETGIEGTRIELAGRVFSRDCRPLPHVLVDFWHADRDGNYDNVGFRLRGHQFTD

Organism: Eiseniibacteriota bacterium (NCBI:txid2212470)

Mean predicted aligned error: 16.37 Å

pLDDT: mean 77.61, std 21.39, range [38.06, 98.56]

Radius of gyration: 25.38 Å; Cα contacts (8 Å, |Δi|>4): 94; chains: 1; bounding box: 59×69×44 Å

Secondary structure (DSSP, 8-state):
--------S------------------------------PPP-------S-PPPPPPP-TTPPPPPP----TT--SS--B-S----TT--S---------B-TTS-B-TT-EEEEE---TTS---SSS-TTEEEEE--

Nearest PDB structures (foldseek):
  4ilt-assembly2_B  TM=9.666E-01  e=2.403E-06  Streptomyces sp. SirexAA-E

InterPro domains:
  IPR000627 Intradiol ring-cleavage dioxygenase, C-terminal [PF00775] (70-126)
  IPR006311 Twin-arginine translocation pathway, signal sequence [PS51318] (1-40)
  IPR015889 Intradiol ring-cleavage dioxygenase, core [G3DSA:2.60.130.10] (60-138)
  IPR015889 Intradiol ring-cleavage dioxygenase, core [SSF49482] (63-138)
  IPR050770 Intradiol Ring-Cleavage Dioxygenase [PTHR33711] (53-138)

Solvent-accessible surface area (backbone atoms only — not comparable to full-atom values): 10217 Å² total; per-residue (Å²): 143,78,85,86,74,84,84,78,87,75,83,72,90,75,87,78,82,84,75,83,85,77,91,73,91,78,82,96,74,85,84,80,94,75,78,79,82,82,75,74,82,76,78,72,85,68,82,81,74,81,76,72,79,72,77,83,76,78,55,99,86,63,74,77,85,79,89,76,83,82,66,95,77,72,68,87,86,54,52,86,41,93,68,49,80,56,92,92,72,68,73,87,88,82,86,88,85,86,84,54,62,47,98,85,59,41,77,45,55,68,44,80,48,77,48,72,53,53,52,80,86,67,51,65,55,82,84,67,58,65,41,29,20,20,48,60,44,108